Protein AF-A0A377UZ57-F1 (afdb_monomer_lite)

Sequence (131 aa):
MPPDASEALRQTLMQAYGFDKPLPLQFIHWLWRALHGDLGMSVATGRPVIDEVMTAVAYSLRLALLATAIGFVLGSLFGFVAGYFRNSVIDRLASVLSVFGVSVPHYWLGMLLVILCSVKFALLPATGGGR

Structure (mmCIF, N/CA/C/O backbone):
data_AF-A0A377UZ57-F1
#
_entry.id   AF-A0A377UZ57-F1
#
loop_
_atom_site.group_PDB
_atom_site.id
_atom_site.type_symbol
_atom_site.label_atom_id
_atom_site.label_alt_id
_atom_site.label_comp_id
_atom_site.label_asym_id
_atom_site.label_entity_id
_atom_site.label_seq_id
_atom_site.pdbx_PDB_ins_code
_atom_site.Cartn_x
_atom_site.Cartn_y
_atom_site.Cartn_z
_atom_site.occupancy
_atom_site.B_iso_or_equiv
_atom_site.auth_seq_id
_atom_site.auth_comp_id
_atom_site.auth_asym_id
_atom_site.auth_atom_id
_atom_site.pdbx_PDB_model_num
ATOM 1 N N . MET A 1 1 ? -16.309 11.178 18.664 1.00 58.25 1 MET A N 1
ATOM 2 C CA . MET A 1 1 ? -17.399 11.699 19.512 1.00 58.25 1 MET A CA 1
ATOM 3 C C . MET A 1 1 ? -17.569 13.173 19.182 1.00 58.25 1 MET A C 1
ATOM 5 O O . MET A 1 1 ? -16.540 13.840 19.153 1.00 58.25 1 MET A O 1
ATOM 9 N N . PRO A 1 2 ? -18.776 13.667 18.859 1.00 64.94 2 PRO A N 1
ATOM 10 C CA . PRO A 1 2 ? -18.981 15.092 18.607 1.00 64.94 2 PRO A CA 1
ATOM 11 C C . PRO A 1 2 ? -18.528 15.906 19.829 1.00 64.94 2 PRO A C 1
ATOM 13 O O . PRO A 1 2 ? -18.836 15.488 20.949 1.00 64.94 2 PRO A O 1
ATOM 16 N N . PRO A 1 3 ? -17.798 17.019 19.647 1.00 70.00 3 PRO A N 1
ATOM 17 C CA . PRO A 1 3 ? -17.344 17.857 20.760 1.00 70.00 3 PRO A CA 1
ATOM 18 C C . PRO A 1 3 ? -18.511 18.447 21.573 1.00 70.00 3 PRO A C 1
ATOM 20 O O . PRO A 1 3 ? -18.326 18.762 22.744 1.00 70.00 3 PRO A O 1
ATOM 23 N N . ASP A 1 4 ? -19.713 18.485 20.989 1.00 77.38 4 ASP A N 1
ATOM 24 C CA . ASP A 1 4 ? -20.927 19.071 21.574 1.00 77.38 4 ASP A CA 1
ATOM 25 C C . ASP A 1 4 ? -21.856 18.022 22.223 1.00 77.38 4 ASP A C 1
ATOM 27 O O . ASP A 1 4 ? -23.016 18.300 22.532 1.00 77.38 4 ASP A O 1
ATOM 31 N N . ALA A 1 5 ? -21.394 16.776 22.387 1.00 74.19 5 ALA A N 1
ATOM 32 C CA . ALA A 1 5 ? -22.198 15.722 22.999 1.00 74.19 5 ALA A CA 1
ATOM 33 C C . ALA A 1 5 ? -22.480 16.035 24.480 1.00 74.19 5 ALA A C 1
ATOM 35 O O . ALA A 1 5 ? -21.556 16.308 25.246 1.00 74.19 5 ALA A O 1
ATOM 36 N N . SER A 1 6 ? -23.748 15.942 24.898 1.00 83.12 6 SER A N 1
ATOM 37 C CA . SER A 1 6 ? -24.134 16.148 26.298 1.00 83.12 6 SER A CA 1
ATOM 38 C C . SER A 1 6 ? -23.399 15.177 27.231 1.00 83.12 6 SER A C 1
ATOM 40 O O . SER A 1 6 ? -23.137 14.025 26.873 1.00 83.12 6 SER A O 1
ATOM 42 N N . GLU A 1 7 ? -23.074 15.616 28.451 1.00 81.81 7 GLU A N 1
ATOM 43 C CA . GLU A 1 7 ? -22.337 14.776 29.410 1.00 81.81 7 GLU A CA 1
ATOM 44 C C . GLU A 1 7 ? -23.066 13.463 29.727 1.00 81.81 7 GLU A C 1
ATOM 46 O O . GLU A 1 7 ? -22.433 12.415 29.855 1.00 81.81 7 GLU A O 1
ATOM 51 N N . ALA A 1 8 ? -24.401 13.497 29.751 1.00 82.25 8 ALA A N 1
ATOM 52 C CA . ALA A 1 8 ? -25.228 12.305 29.902 1.00 82.25 8 ALA A CA 1
ATOM 53 C C . ALA A 1 8 ? -25.021 11.314 28.742 1.00 82.25 8 ALA A C 1
ATOM 55 O O . ALA A 1 8 ? -24.762 10.135 28.980 1.00 82.25 8 ALA A O 1
ATOM 56 N N . LEU A 1 9 ? -25.037 11.789 27.489 1.00 79.88 9 LEU A N 1
ATOM 57 C CA . LEU A 1 9 ? -24.786 10.947 26.314 1.00 79.88 9 LEU A CA 1
ATOM 58 C C . LEU A 1 9 ? -23.367 10.363 26.335 1.00 79.88 9 LEU A C 1
ATOM 60 O O . LEU A 1 9 ? -23.157 9.215 25.941 1.00 79.88 9 LEU A O 1
ATOM 64 N N . ARG A 1 10 ? -22.391 11.125 26.841 1.00 79.56 10 ARG A N 1
ATOM 65 C CA . ARG A 1 10 ? -21.014 10.654 27.021 1.00 79.56 10 ARG A CA 1
ATOM 66 C C . ARG A 1 10 ? -20.922 9.479 27.971 1.00 79.56 10 ARG A C 1
ATOM 68 O O . ARG A 1 10 ? -20.305 8.476 27.620 1.00 79.56 10 ARG A O 1
ATOM 75 N N . GLN A 1 11 ? -21.543 9.590 29.137 1.00 81.00 11 GLN A N 1
ATOM 76 C CA . GLN A 1 11 ? -21.536 8.526 30.135 1.00 81.00 11 GLN A CA 1
ATOM 77 C C . GLN A 1 11 ? -22.260 7.278 29.623 1.00 81.00 11 GLN A C 1
ATOM 79 O O . GLN A 1 11 ? -21.729 6.176 29.757 1.00 81.00 11 GLN A O 1
ATOM 84 N N . THR A 1 12 ? -23.403 7.444 28.950 1.00 81.69 12 THR A N 1
ATOM 85 C CA . THR A 1 12 ? -24.134 6.325 28.340 1.00 81.69 12 THR A CA 1
ATOM 86 C C . THR A 1 12 ? -23.289 5.595 27.297 1.00 81.69 12 THR A C 1
ATOM 88 O O . THR A 1 12 ? -23.226 4.369 27.318 1.00 81.69 12 THR A O 1
ATOM 91 N N . LEU A 1 13 ? -22.593 6.317 26.411 1.00 78.62 13 LEU A N 1
ATOM 92 C CA . LEU A 1 13 ? -21.730 5.696 25.401 1.00 78.62 13 LEU A CA 1
ATOM 93 C C . LEU A 1 13 ? -20.492 5.045 26.030 1.00 78.62 13 LEU A C 1
ATOM 95 O O . LEU A 1 13 ? -20.124 3.943 25.636 1.00 78.62 13 LEU A O 1
ATOM 99 N N . MET A 1 14 ? -19.867 5.678 27.026 1.00 82.44 14 MET A N 1
ATOM 100 C CA . MET A 1 14 ? -18.721 5.086 27.722 1.00 82.44 14 MET A CA 1
ATOM 101 C C . MET A 1 14 ? -19.084 3.752 28.373 1.00 82.44 14 MET A C 1
ATOM 103 O O . MET A 1 14 ? -18.346 2.787 28.205 1.00 82.44 14 MET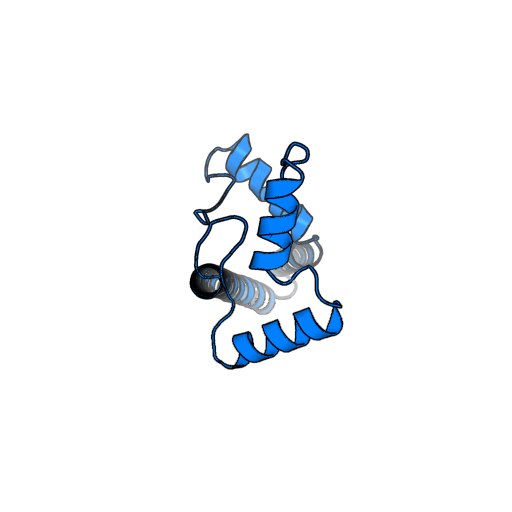 A O 1
ATOM 107 N N . GLN A 1 15 ? -20.236 3.678 29.039 1.00 79.88 15 GLN A N 1
ATOM 108 C CA . GLN A 1 15 ? -20.727 2.433 29.628 1.00 79.88 15 GLN A CA 1
ATOM 109 C C . GLN A 1 15 ? -21.131 1.409 28.559 1.00 79.88 15 GLN A C 1
ATOM 111 O O . GLN A 1 15 ? -20.779 0.237 28.671 1.00 79.88 15 GLN A O 1
ATOM 116 N N . ALA A 1 16 ? -21.815 1.840 27.493 1.00 76.19 16 ALA A N 1
ATOM 117 C CA . ALA A 1 16 ? -22.256 0.955 26.413 1.00 76.19 16 ALA A CA 1
ATOM 118 C C . ALA A 1 16 ? -21.087 0.282 25.673 1.00 76.19 16 ALA A C 1
ATOM 120 O O . ALA A 1 16 ? -21.186 -0.886 25.298 1.00 76.19 16 ALA A O 1
ATOM 121 N N . TYR A 1 17 ? -19.970 0.993 25.491 1.00 79.00 17 TYR A N 1
ATOM 122 C CA . TYR A 1 17 ? -18.766 0.462 24.843 1.00 79.00 17 TYR A CA 1
ATOM 123 C C . TYR A 1 17 ? -17.732 -0.111 25.826 1.00 79.00 17 TYR A C 1
ATOM 125 O O . TYR A 1 17 ? -16.713 -0.651 25.396 1.00 79.00 17 TYR A O 1
ATOM 133 N N . GLY A 1 18 ? -17.978 -0.037 27.139 1.00 81.44 18 GLY A N 1
ATOM 134 C CA . GLY A 1 18 ? -17.041 -0.504 28.165 1.00 81.44 18 GLY A CA 1
ATOM 135 C C . GLY A 1 18 ? -15.774 0.352 28.291 1.00 81.44 18 GLY A C 1
ATOM 136 O O . GLY A 1 18 ? -14.761 -0.123 28.807 1.00 81.44 18 GLY A O 1
ATOM 137 N N . PHE A 1 19 ? -15.815 1.597 27.809 1.00 84.94 19 PHE A N 1
ATOM 138 C CA . PHE A 1 19 ? -14.709 2.559 27.865 1.00 84.94 19 PHE A CA 1
ATOM 139 C C . PHE A 1 19 ? -14.477 3.133 29.270 1.00 84.94 19 PHE A C 1
ATOM 141 O O . PHE A 1 19 ? -13.510 3.858 29.489 1.00 84.94 19 PHE A O 1
ATOM 148 N N . ASP A 1 20 ? -15.344 2.803 30.223 1.00 86.06 20 ASP A N 1
ATOM 149 C CA . ASP A 1 20 ? -15.200 3.063 31.655 1.00 86.06 20 ASP A CA 1
ATOM 150 C C . ASP A 1 20 ? -14.203 2.112 32.349 1.00 86.06 20 ASP A C 1
ATOM 152 O O . ASP A 1 20 ? -13.752 2.387 33.461 1.00 86.06 20 ASP A O 1
ATOM 156 N N . LYS A 1 21 ? -13.824 1.003 31.700 1.00 87.50 21 LYS A N 1
ATOM 157 C CA . LYS A 1 21 ? -12.929 -0.019 32.269 1.00 87.50 21 LYS A CA 1
ATOM 158 C C . LYS A 1 21 ? -11.448 0.294 32.015 1.00 87.50 21 LYS A C 1
ATOM 160 O O . LYS A 1 21 ? -11.120 0.964 31.039 1.00 87.50 21 LYS A O 1
ATOM 165 N N . PRO A 1 22 ? -10.511 -0.247 32.814 1.00 93.12 22 PRO A N 1
ATOM 166 C CA . PRO A 1 22 ? -9.081 -0.199 32.502 1.00 93.12 22 PRO A CA 1
ATOM 167 C C . PRO A 1 22 ? -8.765 -0.733 31.093 1.00 93.12 22 PRO A C 1
ATOM 169 O O . PRO A 1 22 ? -9.272 -1.788 30.705 1.00 93.12 22 PRO A O 1
ATOM 172 N N . LEU A 1 23 ? -7.885 -0.048 30.350 1.00 90.88 23 LEU A N 1
ATOM 173 C CA . LEU A 1 23 ? -7.515 -0.406 28.967 1.00 90.88 23 LEU A CA 1
ATOM 174 C C . LEU A 1 23 ? -7.127 -1.886 28.768 1.00 90.88 23 LEU A C 1
ATOM 176 O O . LEU A 1 23 ? -7.592 -2.477 27.792 1.00 90.88 23 LEU A O 1
ATOM 180 N N . PRO A 1 24 ? -6.351 -2.534 29.666 1.00 93.94 24 PRO A N 1
ATOM 181 C CA . PRO A 1 24 ? -6.023 -3.951 29.501 1.00 93.94 24 PRO A CA 1
ATOM 182 C C . PRO A 1 24 ? -7.262 -4.853 29.485 1.00 93.94 24 PRO A C 1
ATOM 184 O O . PRO A 1 24 ? -7.342 -5.776 28.680 1.00 93.94 24 PRO A O 1
ATOM 187 N N . LEU A 1 25 ? -8.259 -4.561 30.329 1.00 92.44 25 LEU A N 1
ATOM 188 C CA . LEU A 1 25 ? -9.508 -5.323 30.376 1.00 92.44 25 LEU A CA 1
ATOM 189 C C . LEU A 1 25 ? -10.343 -5.105 29.112 1.00 92.44 25 LEU A C 1
ATOM 191 O O . LEU A 1 25 ? -10.902 -6.066 28.589 1.00 92.44 25 LEU A O 1
ATOM 195 N N . GLN A 1 26 ? -10.386 -3.872 28.591 1.00 91.94 26 GLN A N 1
ATOM 196 C CA . GLN A 1 26 ? -11.055 -3.576 27.319 1.00 91.94 26 GLN A CA 1
ATOM 197 C C . GLN A 1 26 ? -10.452 -4.397 26.175 1.00 91.94 26 GLN A C 1
ATOM 199 O O . GLN A 1 26 ? -11.184 -5.047 25.429 1.00 91.94 26 GLN A O 1
ATOM 204 N N . PHE A 1 27 ? -9.119 -4.419 26.074 1.00 92.19 27 PHE A N 1
ATOM 205 C CA . PHE A 1 27 ? -8.422 -5.162 25.029 1.00 92.19 27 PHE A CA 1
ATOM 206 C C . PHE A 1 27 ? -8.627 -6.673 25.161 1.00 92.19 27 PHE A C 1
ATOM 208 O O . PHE A 1 27 ? -8.939 -7.320 24.168 1.00 92.19 27 PHE A O 1
ATOM 215 N N . ILE A 1 28 ? -8.515 -7.239 26.369 1.00 95.12 28 ILE A N 1
ATOM 216 C CA . ILE A 1 28 ? -8.733 -8.678 26.595 1.00 95.12 28 ILE A CA 1
ATOM 217 C C . ILE A 1 28 ? -10.169 -9.074 26.236 1.00 95.12 28 ILE A C 1
ATOM 219 O O . ILE A 1 28 ? -10.372 -10.080 25.562 1.00 95.12 28 ILE A O 1
ATOM 223 N N . HIS A 1 29 ? -11.166 -8.283 26.641 1.00 91.75 29 HIS A N 1
ATOM 224 C CA . HIS A 1 29 ? -12.565 -8.545 26.296 1.00 91.75 29 HIS A CA 1
ATOM 225 C C . HIS A 1 29 ? -12.807 -8.466 24.788 1.00 91.75 29 HIS A C 1
ATOM 227 O O . HIS A 1 29 ? -13.488 -9.326 24.228 1.00 91.75 29 HIS A O 1
ATOM 233 N N . TRP A 1 30 ? -12.254 -7.446 24.131 1.00 92.38 30 TRP A N 1
ATOM 234 C CA . TRP A 1 30 ? -12.340 -7.308 22.682 1.00 92.38 30 TRP A CA 1
ATOM 235 C C . TRP A 1 30 ? -11.662 -8.482 21.972 1.00 92.38 30 TRP A C 1
ATOM 237 O O . TRP A 1 30 ? -12.269 -9.093 21.100 1.00 92.38 30 TRP A O 1
ATOM 247 N N . LEU A 1 31 ? -10.452 -8.855 22.393 1.00 94.94 31 LEU A N 1
ATOM 248 C CA . LEU A 1 31 ? -9.697 -9.961 21.813 1.00 94.94 31 LEU A CA 1
ATOM 249 C C . LEU A 1 31 ? -10.429 -11.291 21.997 1.00 94.94 31 LEU A C 1
ATOM 251 O O . LEU A 1 31 ? -10.516 -12.074 21.056 1.00 94.94 31 LEU A O 1
ATOM 255 N N . TRP A 1 32 ? -10.997 -11.536 23.180 1.00 95.88 32 TRP A N 1
ATOM 256 C CA . TRP A 1 32 ? -11.805 -12.724 23.435 1.00 95.88 32 TRP A CA 1
ATOM 257 C C . TRP A 1 32 ? -12.980 -12.815 22.459 1.00 95.88 32 TRP A C 1
ATOM 259 O O . TRP A 1 32 ? -13.153 -13.847 21.819 1.00 95.88 32 TRP A O 1
ATOM 269 N N . ARG A 1 33 ? -13.746 -11.733 22.275 1.00 93.88 33 ARG A N 1
ATOM 270 C CA . ARG A 1 33 ? -14.849 -11.684 21.297 1.00 93.88 33 ARG A CA 1
ATOM 271 C C . ARG A 1 33 ? -14.353 -11.880 19.863 1.00 93.88 33 ARG A C 1
ATOM 273 O O . ARG A 1 33 ? -14.914 -12.696 19.135 1.00 93.88 33 ARG A O 1
ATOM 280 N N . ALA A 1 34 ? -13.256 -11.221 19.496 1.00 94.12 34 ALA A N 1
ATOM 281 C CA . ALA A 1 34 ? -12.658 -11.310 18.169 1.00 94.12 34 ALA A CA 1
ATOM 282 C C . ALA A 1 34 ? -12.222 -12.741 17.820 1.00 94.12 34 ALA A C 1
ATOM 284 O O . ALA A 1 34 ? -12.477 -13.207 16.712 1.00 94.12 34 ALA A O 1
ATOM 285 N N . LEU A 1 35 ? -11.633 -13.471 18.774 1.00 95.31 35 LEU A N 1
ATOM 286 C CA . LEU A 1 35 ? -11.261 -14.881 18.601 1.00 95.31 35 LEU A CA 1
ATOM 287 C C . LEU A 1 35 ? -12.475 -15.800 18.384 1.00 95.31 35 LEU A C 1
ATOM 289 O O . LEU A 1 35 ? -12.331 -16.861 17.785 1.00 95.31 35 LEU A O 1
ATOM 293 N N . HIS A 1 36 ? -13.664 -15.383 18.822 1.00 95.44 36 HIS A N 1
ATOM 294 C CA . HIS A 1 36 ? -14.932 -16.077 18.574 1.00 95.44 36 HIS A CA 1
ATOM 295 C C . HIS A 1 36 ? -15.664 -15.551 17.325 1.00 95.44 36 HIS A C 1
ATOM 297 O O . HIS A 1 36 ? -16.813 -15.916 17.086 1.00 95.44 36 HIS A O 1
ATOM 303 N N . GLY A 1 37 ? -15.014 -14.703 16.519 1.00 91.31 37 GLY A N 1
ATOM 304 C CA . GLY A 1 37 ? -15.568 -14.146 15.283 1.00 91.31 37 GLY A CA 1
ATOM 305 C C . GLY A 1 37 ? -16.412 -12.881 15.462 1.00 91.31 37 GLY A C 1
ATOM 306 O O . GLY A 1 37 ? -16.950 -12.370 14.483 1.00 91.31 37 GLY A O 1
ATOM 307 N N . ASP A 1 38 ? -16.514 -12.341 16.678 1.00 93.75 38 ASP A N 1
ATOM 308 C CA . ASP A 1 38 ? -17.240 -11.104 16.962 1.00 93.75 38 ASP A CA 1
ATOM 309 C C . ASP A 1 38 ? -16.269 -9.921 17.083 1.00 93.75 38 ASP A C 1
ATOM 311 O O . ASP A 1 38 ? -15.690 -9.656 18.136 1.00 93.75 38 ASP A O 1
ATOM 315 N N . LEU A 1 39 ? -16.102 -9.189 15.980 1.00 93.56 39 LEU A N 1
ATOM 316 C CA . LEU A 1 39 ? -15.306 -7.956 15.934 1.00 93.56 39 LEU A CA 1
ATOM 317 C C . LEU A 1 39 ? -16.072 -6.723 16.446 1.00 93.56 39 LEU A C 1
ATOM 319 O O . LEU A 1 39 ? -15.507 -5.628 16.510 1.00 93.56 39 LEU A O 1
ATOM 323 N N . GLY A 1 40 ? -17.341 -6.887 16.821 1.00 91.38 40 GLY A N 1
ATOM 324 C CA . GLY A 1 40 ? -18.225 -5.812 17.240 1.00 91.38 40 GLY A CA 1
ATOM 325 C C . GLY A 1 40 ? -18.793 -4.987 16.083 1.00 91.38 40 GLY A C 1
ATOM 326 O O . GLY A 1 40 ? -18.791 -5.385 14.916 1.00 91.38 40 GLY A O 1
ATOM 327 N N . MET A 1 41 ? -19.306 -3.811 16.444 1.00 91.00 41 MET A N 1
ATOM 328 C CA . MET A 1 41 ? -19.963 -2.870 15.540 1.00 91.00 41 MET A CA 1
ATOM 329 C C . MET A 1 41 ? -19.078 -1.644 15.322 1.00 91.00 41 MET A C 1
ATOM 331 O O . MET A 1 41 ? -18.498 -1.108 16.269 1.00 91.00 41 MET A O 1
ATOM 335 N N . SER A 1 42 ? -18.997 -1.179 14.081 1.00 89.12 42 SER A N 1
ATOM 336 C CA . SER A 1 42 ? -18.294 0.044 13.718 1.00 89.12 42 SER A CA 1
ATOM 337 C C . SER A 1 42 ? -19.004 1.254 14.318 1.00 89.12 42 SER A C 1
ATOM 339 O O . SER A 1 42 ? -20.192 1.480 14.090 1.00 89.12 42 SER A O 1
ATOM 341 N N . VAL A 1 43 ? -18.259 2.069 15.064 1.00 84.81 43 VAL A N 1
ATOM 342 C CA . VAL A 1 43 ? -18.773 3.308 15.671 1.00 84.81 43 VAL A CA 1
ATOM 343 C C . VAL A 1 43 ? -19.071 4.371 14.604 1.00 84.81 43 VAL A C 1
ATOM 345 O O . VAL A 1 43 ? -19.877 5.268 14.836 1.00 84.81 43 VAL A O 1
ATOM 348 N N . ALA A 1 44 ? -18.433 4.279 13.433 1.00 84.81 44 ALA A N 1
ATOM 349 C CA . ALA A 1 44 ? -18.597 5.242 12.348 1.00 84.81 44 ALA A CA 1
ATOM 350 C C . ALA A 1 44 ? -19.828 4.952 11.478 1.00 84.81 44 ALA A C 1
ATOM 352 O O . ALA A 1 44 ? -20.527 5.877 11.072 1.00 84.81 44 ALA A O 1
ATOM 353 N N . THR A 1 45 ? -20.093 3.678 11.187 1.00 87.06 45 THR A N 1
ATOM 354 C CA . THR A 1 45 ? -21.109 3.264 10.204 1.00 87.06 45 THR A CA 1
ATOM 355 C C . THR A 1 45 ? -22.292 2.522 10.828 1.00 87.06 45 THR A C 1
ATOM 357 O O . THR A 1 45 ? -23.317 2.350 10.167 1.00 87.06 45 THR A O 1
ATOM 360 N N . GLY A 1 46 ? -22.158 2.043 12.069 1.00 88.69 46 GLY A N 1
ATOM 361 C CA . GLY A 1 46 ? -23.154 1.207 12.737 1.00 88.69 46 GLY A CA 1
ATOM 362 C C . GLY A 1 46 ? -23.295 -0.198 12.146 1.00 88.69 46 GLY A C 1
ATOM 363 O O . GLY A 1 46 ? -24.324 -0.833 12.367 1.00 88.69 46 GLY A O 1
ATOM 364 N N . ARG A 1 47 ? -22.313 -0.689 11.378 1.00 90.31 47 ARG A N 1
ATOM 365 C CA . ARG A 1 47 ? -22.328 -2.027 10.754 1.00 90.31 47 ARG A CA 1
ATOM 366 C C . ARG A 1 47 ? -21.399 -3.009 11.471 1.00 90.31 47 ARG A C 1
ATOM 368 O O . ARG A 1 47 ? -20.469 -2.558 12.142 1.00 90.31 47 ARG A O 1
ATOM 375 N N . PRO A 1 48 ? -21.607 -4.332 11.332 1.00 94.50 48 PRO A N 1
ATOM 376 C CA . PRO A 1 48 ? -20.646 -5.316 11.816 1.00 94.50 48 PRO A CA 1
ATOM 377 C C . PRO A 1 48 ? -19.267 -5.068 11.199 1.00 94.50 48 PRO A C 1
ATOM 379 O O . PRO A 1 48 ? -19.132 -4.964 9.980 1.00 94.50 48 PRO A O 1
ATOM 382 N N . VAL A 1 49 ? -18.231 -4.991 12.036 1.00 94.94 49 VAL A N 1
ATOM 383 C CA . VAL A 1 49 ? -16.854 -4.723 11.577 1.00 94.94 49 VAL A CA 1
ATOM 384 C C . VAL A 1 49 ? -16.376 -5.816 10.618 1.00 94.94 49 VAL A C 1
ATOM 386 O O . VAL A 1 49 ? -15.654 -5.533 9.665 1.00 94.94 49 VAL A O 1
ATOM 389 N N . ILE A 1 50 ? -16.812 -7.060 10.830 1.00 94.31 50 ILE A N 1
ATOM 390 C CA . ILE A 1 50 ? -16.449 -8.188 9.969 1.00 94.31 50 ILE A CA 1
ATOM 391 C C . ILE A 1 50 ? -16.888 -7.979 8.514 1.00 94.31 50 ILE A C 1
ATOM 393 O O . ILE A 1 50 ? -16.109 -8.260 7.606 1.00 94.31 50 ILE A O 1
ATOM 397 N N . ASP A 1 51 ? -18.070 -7.412 8.274 1.00 93.56 51 ASP A N 1
ATOM 398 C CA . ASP A 1 51 ? -18.581 -7.190 6.919 1.00 93.56 51 ASP A CA 1
ATOM 399 C C . ASP A 1 51 ? -17.761 -6.125 6.181 1.00 93.56 51 ASP A C 1
ATOM 401 O O . ASP A 1 51 ? -17.456 -6.264 4.991 1.00 93.56 51 ASP A O 1
ATOM 405 N N . GLU A 1 52 ? -17.353 -5.072 6.892 1.00 92.56 52 GLU A N 1
ATOM 406 C CA . GLU A 1 52 ? -16.485 -4.022 6.352 1.00 92.56 52 GLU A CA 1
ATOM 407 C C . GLU A 1 52 ? -15.093 -4.555 6.031 1.00 92.56 52 GLU A C 1
ATOM 409 O O . GLU A 1 52 ? -14.584 -4.329 4.930 1.00 92.56 52 GLU A O 1
ATOM 414 N N . VAL A 1 53 ? -14.502 -5.317 6.955 1.00 93.56 53 VAL A N 1
ATOM 415 C CA . VAL A 1 53 ? -13.190 -5.941 6.764 1.00 93.56 53 VAL A CA 1
ATOM 416 C C . VAL A 1 53 ? -13.226 -6.893 5.574 1.00 93.56 53 VAL A C 1
ATOM 418 O O . VAL A 1 53 ? -12.376 -6.790 4.693 1.00 93.56 53 VAL A O 1
ATOM 421 N N . MET A 1 54 ? -14.223 -7.773 5.485 1.00 94.69 54 MET A N 1
ATOM 422 C CA . MET A 1 54 ? -14.340 -8.721 4.373 1.00 94.69 54 MET A CA 1
ATOM 423 C C . MET A 1 54 ? -14.541 -8.014 3.031 1.00 94.69 54 MET A C 1
ATOM 425 O O . MET A 1 54 ? -13.945 -8.407 2.025 1.00 94.69 54 MET A O 1
ATOM 429 N N . THR A 1 55 ? -15.317 -6.931 3.014 1.00 92.75 55 THR A N 1
ATOM 430 C CA . THR A 1 55 ? -15.491 -6.092 1.823 1.00 92.75 55 THR A CA 1
ATOM 431 C C . THR A 1 55 ? -14.167 -5.446 1.403 1.00 92.75 55 THR A C 1
ATOM 433 O O . THR A 1 55 ? -13.777 -5.531 0.235 1.00 92.75 55 THR A O 1
ATOM 436 N N . ALA A 1 56 ? -13.433 -4.849 2.343 1.00 92.19 56 ALA A N 1
ATOM 437 C CA . ALA A 1 56 ? -12.137 -4.223 2.084 1.00 92.19 56 ALA A CA 1
ATOM 438 C C . ALA A 1 56 ? -11.077 -5.238 1.625 1.00 92.19 56 ALA A C 1
ATOM 440 O O . ALA A 1 56 ? -10.315 -4.962 0.693 1.00 92.19 56 ALA A O 1
ATOM 441 N N . VAL A 1 57 ? -11.058 -6.434 2.220 1.00 95.56 57 VAL A N 1
ATOM 442 C CA . VAL A 1 57 ? -10.194 -7.550 1.808 1.00 95.56 57 VAL A CA 1
ATOM 443 C C . VAL A 1 57 ? -10.510 -7.966 0.375 1.00 95.56 57 VAL A C 1
ATOM 445 O O . VAL A 1 57 ? -9.592 -8.089 -0.433 1.00 95.56 57 VAL A O 1
ATOM 448 N N . ALA A 1 58 ? -11.787 -8.114 0.013 1.00 95.44 58 ALA A N 1
ATOM 449 C CA . ALA A 1 58 ? -12.181 -8.468 -1.350 1.00 95.44 58 ALA A CA 1
ATOM 450 C C . ALA A 1 58 ? -11.724 -7.419 -2.378 1.00 95.44 58 ALA A C 1
ATOM 452 O O . ALA A 1 58 ? -11.207 -7.781 -3.438 1.00 95.44 58 ALA A O 1
ATOM 453 N N . TYR A 1 59 ? -11.861 -6.125 -2.072 1.00 93.56 59 TYR A N 1
ATOM 454 C CA . TYR A 1 59 ? -11.331 -5.062 -2.931 1.00 93.56 59 TYR A CA 1
ATOM 455 C C . TYR A 1 59 ? -9.805 -5.103 -3.027 1.00 93.56 59 TYR A C 1
ATOM 457 O O . TYR A 1 59 ? -9.266 -5.040 -4.131 1.00 93.56 59 TYR A O 1
ATOM 465 N N . SER A 1 60 ? -9.114 -5.271 -1.900 1.00 94.69 60 SER A N 1
ATOM 466 C CA . SER A 1 60 ? -7.650 -5.349 -1.851 1.00 94.69 60 SER A CA 1
ATOM 467 C C . SER A 1 60 ? -7.122 -6.528 -2.666 1.00 94.69 60 SER A C 1
ATOM 469 O O . SER A 1 60 ? -6.183 -6.365 -3.438 1.00 94.69 60 SER A O 1
ATOM 471 N N . LEU A 1 61 ? -7.767 -7.694 -2.572 1.00 97.19 61 LEU A N 1
ATOM 472 C CA . LEU A 1 61 ? -7.423 -8.878 -3.360 1.00 97.19 61 LEU A CA 1
ATOM 473 C C . LEU A 1 61 ? -7.634 -8.653 -4.856 1.00 97.19 61 LEU A C 1
ATOM 475 O O . LEU A 1 61 ? -6.763 -8.998 -5.648 1.00 97.19 61 LEU A O 1
AT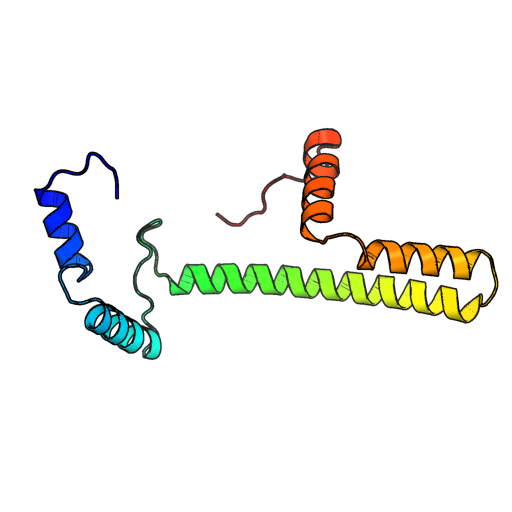OM 479 N N . ARG A 1 62 ? -8.756 -8.047 -5.261 1.00 95.44 62 ARG A N 1
ATOM 480 C CA . ARG A 1 62 ? -9.001 -7.714 -6.675 1.00 95.44 62 ARG A CA 1
ATOM 481 C C . ARG A 1 62 ? -7.926 -6.776 -7.219 1.00 95.44 62 ARG A C 1
ATOM 483 O O . ARG A 1 62 ? -7.407 -7.020 -8.305 1.00 95.44 62 ARG A O 1
ATOM 490 N N . LEU A 1 63 ? -7.575 -5.736 -6.460 1.00 93.81 63 LEU A N 1
ATOM 491 C CA . LEU A 1 63 ? -6.525 -4.791 -6.838 1.00 93.81 63 LEU A CA 1
ATOM 492 C 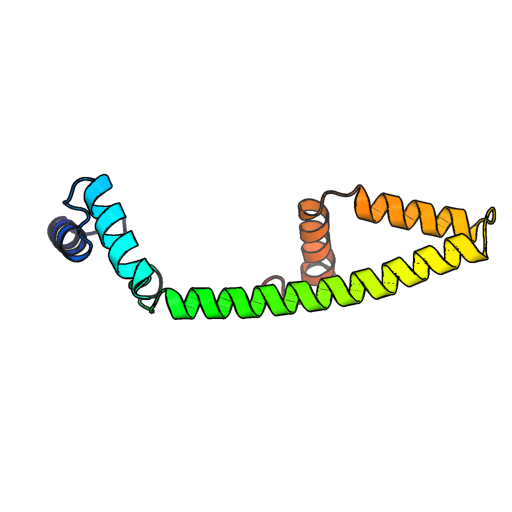C . LEU A 1 63 ? -5.156 -5.469 -6.913 1.00 93.81 63 LEU A C 1
ATOM 494 O O . LEU A 1 63 ? -4.452 -5.286 -7.902 1.00 93.81 63 LEU A O 1
ATOM 498 N N . ALA A 1 64 ? -4.804 -6.282 -5.916 1.00 96.44 64 ALA A N 1
ATOM 499 C CA . ALA A 1 64 ? -3.545 -7.016 -5.887 1.00 96.44 64 ALA A CA 1
ATOM 500 C C . ALA A 1 64 ? -3.428 -7.966 -7.084 1.00 96.44 64 ALA A C 1
ATOM 502 O O . ALA A 1 64 ? -2.442 -7.908 -7.806 1.00 96.44 64 ALA A O 1
ATOM 503 N N . LEU A 1 65 ? -4.456 -8.776 -7.357 1.00 98.06 65 LEU A N 1
ATOM 504 C CA . LEU A 1 65 ? -4.454 -9.717 -8.479 1.00 98.06 65 LEU A CA 1
ATOM 505 C C . LEU A 1 65 ? -4.313 -9.009 -9.830 1.00 98.06 65 LEU A C 1
ATOM 507 O O . LEU A 1 65 ? -3.508 -9.435 -10.656 1.00 98.06 65 LEU A O 1
ATOM 511 N N . LEU A 1 66 ? -5.051 -7.918 -10.051 1.00 96.56 66 LEU A N 1
ATOM 512 C CA . LEU A 1 66 ? -4.943 -7.136 -11.285 1.00 96.56 66 LEU A CA 1
ATOM 513 C C . LEU A 1 66 ? -3.565 -6.481 -11.425 1.00 96.56 66 LEU A C 1
ATOM 515 O O . LEU A 1 66 ? -2.950 -6.579 -12.486 1.00 96.56 66 LEU A O 1
ATOM 519 N N . ALA A 1 67 ? -3.057 -5.855 -10.363 1.00 94.75 67 ALA A N 1
ATOM 520 C CA . ALA A 1 67 ? -1.740 -5.226 -10.367 1.00 94.75 67 ALA A CA 1
ATOM 521 C C . ALA A 1 67 ? -0.625 -6.252 -10.612 1.00 94.75 67 ALA A C 1
ATOM 523 O O . ALA A 1 67 ? 0.258 -6.013 -11.434 1.00 94.75 67 ALA A O 1
ATOM 524 N N . THR A 1 68 ? -0.692 -7.417 -9.961 1.00 97.31 68 THR A N 1
ATOM 525 C CA . THR A 1 68 ? 0.251 -8.520 -10.169 1.00 97.31 68 THR A CA 1
ATOM 526 C C . THR A 1 68 ? 0.172 -9.056 -11.590 1.00 97.31 68 THR A C 1
ATOM 528 O O . THR A 1 68 ? 1.215 -9.240 -12.206 1.00 97.31 68 THR A O 1
ATOM 531 N N . ALA A 1 69 ? -1.023 -9.270 -12.143 1.00 98.25 69 ALA A N 1
ATOM 532 C CA . ALA A 1 69 ? -1.176 -9.752 -13.514 1.00 98.25 69 ALA A CA 1
ATOM 533 C C . ALA A 1 69 ? -0.577 -8.767 -14.530 1.00 98.25 69 ALA A C 1
ATOM 535 O O . ALA A 1 69 ? 0.219 -9.164 -15.381 1.00 98.25 69 ALA A O 1
ATOM 536 N N . ILE A 1 70 ? -0.896 -7.475 -14.407 1.00 96.19 70 ILE A N 1
ATOM 537 C CA . ILE A 1 70 ? -0.350 -6.423 -15.275 1.00 96.19 70 ILE A CA 1
ATOM 538 C C . ILE A 1 70 ? 1.173 -6.343 -15.124 1.00 96.19 70 ILE A C 1
ATOM 540 O O . ILE A 1 70 ? 1.892 -6.360 -16.122 1.00 96.19 70 ILE A O 1
ATOM 544 N N . GLY A 1 71 ? 1.673 -6.297 -13.887 1.00 94.31 71 GLY A N 1
ATOM 545 C CA . GLY A 1 71 ? 3.104 -6.222 -13.600 1.00 94.31 71 GLY A CA 1
ATOM 546 C C . GLY A 1 71 ? 3.872 -7.440 -14.110 1.00 94.31 71 GLY A C 1
ATOM 547 O O . GLY A 1 71 ? 4.941 -7.286 -14.692 1.00 94.31 71 GLY A O 1
ATOM 548 N N . PHE A 1 72 ? 3.309 -8.639 -13.964 1.00 96.56 72 PHE A N 1
ATOM 549 C CA . PHE A 1 72 ? 3.896 -9.876 -14.473 1.00 96.56 72 PHE A CA 1
ATOM 550 C C . PHE A 1 72 ? 3.985 -9.872 -15.999 1.00 96.56 72 PHE A C 1
ATOM 552 O O . PHE A 1 72 ? 5.045 -10.174 -16.544 1.00 96.56 72 PHE A O 1
ATOM 559 N N . VAL A 1 73 ? 2.905 -9.499 -16.693 1.00 96.94 73 VAL A N 1
ATOM 560 C CA . VAL A 1 73 ? 2.867 -9.447 -18.162 1.00 96.94 73 VAL A CA 1
ATOM 561 C C . VAL A 1 73 ? 3.842 -8.398 -18.697 1.00 96.94 73 VAL A C 1
ATOM 563 O O . VAL A 1 73 ? 4.682 -8.720 -19.536 1.00 96.94 73 VAL A O 1
ATOM 566 N N . LEU A 1 74 ? 3.775 -7.161 -18.197 1.00 93.88 74 LEU A N 1
ATOM 567 C CA . LEU A 1 74 ? 4.639 -6.072 -18.662 1.00 93.88 74 LEU A CA 1
ATOM 568 C C . LEU A 1 74 ? 6.105 -6.299 -18.283 1.00 93.88 74 LEU A C 1
ATOM 570 O O . LEU A 1 74 ? 6.989 -6.108 -19.115 1.00 93.88 74 LEU A O 1
ATOM 574 N N . GLY A 1 75 ? 6.365 -6.749 -17.055 1.00 93.19 75 GLY A N 1
ATOM 575 C CA . GLY A 1 75 ? 7.712 -7.050 -16.576 1.00 93.19 75 GLY A CA 1
ATOM 576 C C . GLY A 1 75 ? 8.358 -8.186 -17.366 1.00 93.19 75 GLY A C 1
ATOM 577 O O . GLY A 1 75 ? 9.505 -8.064 -17.791 1.00 93.19 75 GLY A O 1
ATOM 578 N N . SER A 1 76 ? 7.604 -9.255 -17.640 1.00 95.19 76 SER A N 1
ATOM 579 C CA . SER A 1 76 ? 8.083 -10.376 -18.458 1.00 95.19 76 SER A CA 1
ATOM 580 C C . SER A 1 76 ? 8.334 -9.953 -19.905 1.00 95.19 76 SER A C 1
ATOM 582 O O . SER A 1 76 ? 9.344 -10.345 -20.483 1.00 95.19 76 SER A O 1
ATOM 584 N N . LEU A 1 77 ? 7.467 -9.112 -20.484 1.00 93.06 77 LEU A N 1
ATOM 585 C CA . LEU A 1 77 ? 7.647 -8.578 -21.836 1.00 93.06 77 LEU A CA 1
ATOM 586 C C . LEU A 1 77 ? 8.908 -7.711 -21.937 1.00 93.06 77 LEU A C 1
ATOM 588 O O . LEU A 1 77 ? 9.733 -7.936 -22.820 1.00 93.06 77 LEU A O 1
ATOM 592 N N . PHE A 1 78 ? 9.086 -6.743 -21.035 1.00 90.81 78 PHE A N 1
ATOM 593 C CA . PHE A 1 78 ? 10.266 -5.875 -21.044 1.00 90.81 78 PHE A CA 1
ATOM 594 C C . PHE A 1 78 ? 11.551 -6.644 -20.737 1.00 90.81 78 PHE A C 1
ATOM 596 O O . PHE A 1 78 ? 12.559 -6.410 -21.402 1.00 90.81 78 PHE A O 1
ATOM 603 N N . GLY A 1 79 ? 11.507 -7.611 -19.816 1.00 91.62 79 GLY A N 1
ATOM 604 C CA . GLY A 1 79 ? 12.634 -8.502 -19.542 1.00 91.62 79 GLY A CA 1
ATOM 605 C C . GLY A 1 79 ? 13.013 -9.359 -20.752 1.00 91.62 79 GLY A C 1
ATOM 606 O O . GLY A 1 79 ? 14.189 -9.446 -21.103 1.00 91.62 79 GLY A O 1
ATOM 607 N N . PHE A 1 80 ? 12.023 -9.935 -21.441 1.00 94.19 80 PHE A N 1
ATOM 608 C CA . PHE A 1 80 ? 12.242 -10.700 -22.669 1.00 94.19 80 PHE A CA 1
ATOM 609 C C . PHE A 1 80 ? 12.840 -9.834 -23.783 1.00 94.19 80 PHE A C 1
ATOM 611 O O . PHE A 1 80 ? 13.838 -10.220 -24.387 1.00 94.19 80 PHE A O 1
ATOM 618 N N . VAL A 1 81 ? 12.272 -8.650 -24.034 1.00 92.25 81 VAL A N 1
ATOM 619 C CA . VAL A 1 81 ? 12.749 -7.719 -25.069 1.00 92.25 81 VAL A CA 1
ATOM 620 C C . VAL A 1 81 ? 14.182 -7.263 -24.787 1.00 92.25 81 VAL A C 1
ATOM 622 O O . VAL A 1 81 ? 15.014 -7.295 -25.693 1.00 92.25 81 VAL A O 1
ATOM 625 N N . ALA A 1 82 ? 14.496 -6.890 -23.543 1.00 91.88 82 ALA A N 1
ATOM 626 C CA . ALA A 1 82 ? 15.850 -6.497 -23.156 1.00 91.88 82 ALA A CA 1
ATOM 627 C C . ALA A 1 82 ? 16.854 -7.649 -23.334 1.00 91.88 82 ALA A C 1
ATOM 629 O O . ALA A 1 82 ? 17.938 -7.454 -23.884 1.00 91.88 82 ALA A O 1
ATOM 630 N N . GLY A 1 83 ? 16.468 -8.869 -22.945 1.00 91.88 83 GLY A N 1
ATOM 631 C CA . GLY A 1 83 ? 17.301 -10.062 -23.099 1.00 91.88 83 GLY A CA 1
ATOM 632 C C . GLY A 1 83 ? 17.526 -10.474 -24.557 1.00 91.88 83 GLY A C 1
ATOM 633 O O . GLY A 1 83 ? 18.648 -10.816 -24.927 1.00 91.88 83 GLY A O 1
ATOM 634 N N . TYR A 1 84 ? 16.486 -10.422 -25.393 1.00 96.12 84 TYR A N 1
ATOM 635 C CA . TYR A 1 84 ? 16.564 -10.806 -26.806 1.00 96.12 84 TYR A CA 1
ATOM 636 C C . TYR A 1 84 ? 17.374 -9.798 -27.634 1.00 96.12 84 TYR A C 1
ATOM 638 O O . TYR A 1 84 ? 18.216 -10.191 -28.438 1.00 96.12 84 TYR A O 1
ATOM 646 N N . PHE A 1 85 ? 17.177 -8.494 -27.409 1.00 93.88 85 PHE A N 1
ATOM 647 C CA . PHE A 1 85 ? 17.885 -7.418 -28.114 1.00 93.88 85 PHE A CA 1
ATOM 648 C C . PHE A 1 85 ? 19.093 -6.883 -27.332 1.00 93.88 85 PHE A C 1
ATOM 650 O O . PHE A 1 85 ? 19.380 -5.683 -27.360 1.00 93.88 85 PHE A O 1
ATOM 657 N N . ARG A 1 86 ? 19.806 -7.757 -26.621 1.00 91.12 86 ARG A N 1
ATOM 658 C CA . ARG A 1 86 ? 20.911 -7.385 -25.730 1.00 91.12 86 ARG A CA 1
ATOM 659 C C . ARG A 1 86 ? 21.952 -6.483 -26.406 1.00 91.12 86 ARG A C 1
ATOM 661 O O . ARG A 1 86 ? 22.332 -6.711 -27.553 1.00 91.12 86 ARG A O 1
ATOM 668 N N . ASN A 1 87 ? 22.456 -5.489 -25.669 1.00 91.00 87 ASN A N 1
ATOM 669 C CA . ASN A 1 87 ? 23.417 -4.466 -26.116 1.00 91.00 87 ASN A CA 1
ATOM 670 C C . ASN A 1 87 ? 22.895 -3.501 -27.196 1.00 91.00 87 ASN A C 1
ATOM 672 O O . ASN A 1 87 ? 23.662 -2.678 -27.702 1.00 91.00 87 ASN A O 1
ATOM 676 N N . SER A 1 88 ? 21.608 -3.554 -27.538 1.00 94.69 88 SER A N 1
ATOM 677 C CA . SER A 1 88 ? 20.987 -2.593 -28.449 1.00 94.69 88 SER A CA 1
ATOM 678 C C . SER A 1 88 ? 20.438 -1.366 -27.711 1.00 94.69 88 SER A C 1
ATOM 680 O O . SER A 1 88 ? 20.365 -1.308 -26.482 1.00 94.69 88 SER A O 1
ATOM 682 N N . VAL A 1 89 ? 19.991 -0.370 -28.479 1.00 93.94 89 VAL A N 1
ATOM 683 C CA . VAL A 1 89 ? 19.249 0.781 -27.940 1.00 93.94 89 VAL A CA 1
ATOM 684 C C . VAL A 1 89 ? 17.929 0.341 -27.291 1.00 93.94 89 VAL A C 1
ATOM 686 O O . VAL A 1 89 ? 17.521 0.930 -26.294 1.00 93.94 89 VAL A O 1
ATOM 689 N N . ILE A 1 90 ? 17.291 -0.714 -27.808 1.00 92.62 90 ILE A N 1
ATOM 690 C CA . ILE A 1 90 ? 16.018 -1.238 -27.290 1.00 92.62 90 ILE A CA 1
ATOM 691 C C . ILE A 1 90 ? 16.210 -1.803 -25.877 1.00 92.62 90 ILE A C 1
ATOM 693 O O . ILE A 1 90 ? 15.429 -1.489 -24.983 1.00 92.62 90 ILE A O 1
ATOM 697 N N . ASP A 1 91 ? 17.286 -2.562 -25.663 1.00 91.88 91 ASP A N 1
ATOM 698 C CA . ASP A 1 91 ? 17.679 -3.077 -24.345 1.00 91.88 91 ASP A CA 1
ATOM 699 C C . ASP A 1 91 ? 17.917 -1.935 -23.345 1.00 91.88 91 ASP A C 1
ATOM 701 O O . ASP A 1 91 ? 17.325 -1.904 -22.263 1.00 91.88 91 ASP A O 1
ATOM 705 N N . ARG A 1 92 ? 18.686 -0.913 -23.743 1.00 92.56 92 ARG A N 1
ATOM 706 C CA . ARG A 1 92 ? 18.936 0.257 -22.886 1.00 92.56 92 ARG A CA 1
ATOM 707 C C . ARG A 1 92 ? 17.649 0.994 -22.513 1.00 92.56 92 ARG A C 1
ATOM 709 O O . ARG A 1 92 ? 17.487 1.353 -21.350 1.00 92.56 92 ARG A O 1
ATOM 716 N N . LEU A 1 93 ? 16.735 1.210 -23.462 1.00 93.94 93 LEU A N 1
ATOM 717 C CA . LEU A 1 93 ? 15.456 1.877 -23.195 1.00 93.94 93 LEU A CA 1
ATOM 718 C C . LEU A 1 93 ? 14.560 1.051 -22.263 1.00 93.94 93 LEU A C 1
ATOM 720 O O . LEU A 1 93 ? 14.024 1.600 -21.299 1.00 93.94 93 LEU A O 1
ATOM 724 N N . ALA A 1 94 ? 14.435 -0.257 -22.504 1.00 91.12 94 ALA A N 1
ATOM 725 C CA . ALA A 1 94 ? 13.666 -1.161 -21.647 1.00 91.12 94 ALA A CA 1
ATOM 726 C C . ALA A 1 94 ? 14.233 -1.208 -20.216 1.00 91.12 94 ALA A C 1
ATOM 728 O O . ALA A 1 94 ? 13.481 -1.153 -19.238 1.00 91.12 94 ALA A O 1
ATOM 729 N N . SER A 1 95 ? 15.561 -1.228 -20.090 1.00 90.12 95 SER A N 1
ATOM 730 C CA . SER A 1 95 ? 16.264 -1.190 -18.807 1.00 90.12 95 SER A CA 1
ATOM 731 C C . SER A 1 95 ? 16.044 0.132 -18.065 1.00 90.12 95 SER A C 1
ATOM 733 O O . SER A 1 95 ? 15.697 0.118 -16.886 1.00 90.12 95 SER A O 1
ATOM 735 N N . VAL A 1 96 ? 16.169 1.279 -18.744 1.00 92.00 96 VAL A N 1
ATOM 736 C CA . VAL A 1 96 ? 15.918 2.604 -18.142 1.00 92.00 96 VAL A CA 1
ATOM 737 C C . VAL A 1 96 ? 14.476 2.723 -17.656 1.00 92.00 96 VAL A C 1
ATOM 739 O O . VAL A 1 96 ? 14.251 3.171 -16.533 1.00 92.00 96 VAL A O 1
ATOM 742 N N . LEU A 1 97 ? 13.502 2.291 -18.461 1.00 90.25 97 LEU A N 1
ATOM 743 C CA . LEU A 1 97 ? 12.092 2.327 -18.074 1.00 90.25 97 LEU A CA 1
ATOM 744 C C . LEU A 1 97 ? 11.820 1.442 -16.849 1.00 90.25 97 LEU A C 1
ATOM 746 O O . LEU A 1 97 ? 11.105 1.857 -15.937 1.00 90.25 97 LEU A O 1
ATOM 750 N N . SER A 1 98 ? 12.435 0.258 -16.799 1.00 88.44 98 SER A N 1
ATOM 751 C CA . SER A 1 98 ? 12.325 -0.661 -15.660 1.00 88.44 98 SER A CA 1
ATOM 752 C C . SER A 1 98 ? 12.916 -0.054 -14.384 1.00 88.44 98 SER A C 1
ATOM 754 O O . SER A 1 98 ? 12.270 -0.061 -13.338 1.00 88.44 98 SER A O 1
ATOM 756 N N . VAL A 1 99 ? 14.112 0.541 -14.471 1.00 89.88 99 VAL A N 1
ATOM 757 C CA . VAL A 1 99 ? 14.762 1.218 -13.336 1.00 89.88 99 VAL A CA 1
ATOM 758 C C . VAL A 1 99 ? 13.935 2.407 -12.864 1.00 89.88 99 VAL A C 1
ATOM 760 O O . VAL A 1 99 ? 13.743 2.567 -11.660 1.00 89.88 99 VAL A O 1
ATOM 763 N N . PHE A 1 100 ? 13.412 3.219 -13.784 1.00 90.38 100 PHE A N 1
ATOM 764 C CA . PHE A 1 100 ? 12.551 4.346 -13.439 1.00 90.38 100 PHE A CA 1
ATOM 765 C C . PHE A 1 100 ? 11.305 3.876 -12.683 1.00 90.38 100 PHE A C 1
ATOM 767 O O . PHE A 1 100 ? 11.014 4.394 -11.608 1.00 90.38 100 PHE A O 1
ATOM 774 N N . GLY A 1 101 ? 10.619 2.846 -13.187 1.00 86.31 101 GLY A N 1
ATOM 775 C CA . GLY A 1 101 ? 9.428 2.290 -12.542 1.00 86.31 101 GLY A CA 1
ATOM 776 C C . GLY A 1 101 ? 9.670 1.807 -11.108 1.00 86.31 101 GLY A C 1
ATOM 777 O O . GLY A 1 101 ? 8.814 2.010 -10.253 1.00 86.31 101 GLY A O 1
ATOM 778 N N . VAL A 1 102 ? 10.839 1.222 -10.826 1.00 87.44 102 VAL A N 1
ATOM 779 C CA . VAL A 1 102 ? 11.200 0.726 -9.482 1.00 87.44 102 VAL A CA 1
ATOM 780 C C . VAL A 1 102 ? 11.739 1.835 -8.569 1.00 87.44 102 VAL A C 1
ATOM 782 O O . VAL A 1 102 ? 11.590 1.762 -7.353 1.00 87.44 102 VAL A O 1
ATOM 785 N N . SER A 1 103 ? 12.369 2.867 -9.135 1.00 91.69 103 SER A N 1
ATOM 786 C CA . SER A 1 103 ? 13.034 3.926 -8.358 1.00 91.69 103 SER A CA 1
ATOM 787 C C . SER A 1 103 ? 12.082 5.024 -7.890 1.00 91.69 103 SER A C 1
ATOM 789 O O . SER A 1 103 ? 12.385 5.747 -6.941 1.00 91.69 103 SER A O 1
ATOM 791 N N . VAL A 1 104 ? 10.946 5.193 -8.565 1.00 92.19 104 VAL A N 1
ATOM 792 C CA . VAL A 1 104 ? 9.985 6.239 -8.223 1.00 92.19 104 VAL A CA 1
ATOM 793 C C . VAL A 1 104 ? 9.179 5.836 -6.980 1.00 92.19 104 VAL A C 1
ATOM 795 O O . VAL A 1 104 ? 8.611 4.744 -6.944 1.00 92.19 104 VAL A O 1
ATOM 798 N N . PRO A 1 105 ? 9.036 6.720 -5.973 1.00 93.31 105 PRO A N 1
ATOM 799 C CA . PRO A 1 105 ? 8.199 6.437 -4.816 1.00 93.31 105 PRO A CA 1
ATOM 800 C C . PRO A 1 105 ? 6.746 6.169 -5.223 1.00 93.31 105 PRO A C 1
ATOM 802 O O . PRO A 1 105 ? 6.071 7.034 -5.784 1.00 93.31 105 PRO A O 1
ATOM 805 N N . HIS A 1 106 ? 6.244 4.984 -4.875 1.00 89.56 106 HIS A N 1
ATOM 806 C CA . HIS A 1 106 ? 4.909 4.503 -5.248 1.00 89.56 106 HIS A CA 1
ATOM 807 C C . HIS A 1 106 ? 3.789 5.496 -4.892 1.00 89.56 106 HIS A C 1
ATOM 809 O O . HIS A 1 106 ? 2.893 5.738 -5.696 1.00 89.56 106 HIS A O 1
ATOM 815 N N . TYR A 1 107 ? 3.863 6.114 -3.705 1.00 91.19 107 TYR A N 1
ATOM 816 C CA . TYR A 1 107 ? 2.887 7.111 -3.252 1.00 91.19 107 TYR A CA 1
ATOM 817 C C . TYR A 1 107 ? 2.879 8.365 -4.137 1.00 91.19 107 TYR A C 1
ATOM 819 O O . TYR A 1 107 ? 1.819 8.827 -4.554 1.00 91.19 107 TYR A O 1
ATOM 827 N N . TRP A 1 108 ? 4.065 8.893 -4.458 1.00 94.56 108 TRP A N 1
ATOM 828 C CA . TRP A 1 108 ? 4.197 10.070 -5.317 1.00 94.56 108 TRP A CA 1
ATOM 829 C C . TRP A 1 108 ? 3.669 9.785 -6.725 1.00 94.56 108 TRP A C 1
ATOM 831 O O . TRP A 1 108 ? 2.902 10.583 -7.265 1.00 94.56 108 TRP A O 1
ATOM 841 N N . LEU A 1 109 ? 4.012 8.622 -7.290 1.00 91.75 109 LEU A N 1
ATOM 842 C CA . LEU A 1 109 ? 3.526 8.216 -8.607 1.00 91.75 109 LEU A CA 1
ATOM 843 C C . LEU A 1 109 ? 2.006 8.053 -8.611 1.00 91.75 109 LEU A C 1
ATOM 845 O O . LEU A 1 109 ? 1.345 8.556 -9.514 1.00 91.75 109 LEU A O 1
ATOM 849 N N . GLY A 1 110 ? 1.445 7.405 -7.587 1.00 91.38 110 GLY A N 1
ATOM 850 C CA . GLY A 1 110 ? -0.001 7.260 -7.429 1.00 91.38 110 GLY A CA 1
ATOM 851 C C . GLY A 1 110 ? -0.713 8.612 -7.394 1.00 91.38 110 GLY A C 1
ATOM 852 O O . GLY A 1 110 ? -1.673 8.820 -8.134 1.00 91.38 110 GLY A O 1
ATOM 853 N N . MET A 1 111 ? -0.204 9.566 -6.611 1.00 93.19 111 MET A N 1
ATOM 854 C CA . MET A 1 111 ? -0.760 10.921 -6.547 1.00 93.19 111 MET A CA 1
ATOM 855 C C . MET A 1 111 ? -0.684 11.641 -7.902 1.00 93.19 111 MET A C 1
ATOM 857 O O . MET A 1 111 ? -1.662 12.254 -8.334 1.00 93.19 111 MET A O 1
ATOM 861 N N . LEU A 1 112 ? 0.449 11.544 -8.601 1.00 94.44 112 LEU A N 1
ATOM 862 C CA . LEU A 1 112 ? 0.629 12.151 -9.919 1.00 94.44 112 LEU A CA 1
ATOM 863 C C . LEU A 1 112 ? -0.321 11.541 -10.959 1.00 94.44 112 LEU A C 1
ATOM 865 O O . LEU A 1 112 ? -0.928 12.277 -11.738 1.00 94.44 112 LEU A O 1
ATOM 869 N N . LEU A 1 113 ? -0.504 10.219 -10.941 1.00 92.69 113 LEU A N 1
ATOM 870 C CA . LEU A 1 113 ? -1.459 9.527 -11.807 1.00 92.69 113 LEU A CA 1
ATOM 871 C C . LEU A 1 113 ? -2.900 9.962 -11.523 1.00 92.69 113 LEU A C 1
ATOM 873 O O . LEU A 1 113 ? -3.640 10.205 -12.471 1.00 92.69 113 LEU A O 1
ATOM 877 N N . VAL A 1 114 ? -3.296 10.144 -10.259 1.00 93.19 114 VAL A N 1
ATOM 878 C CA . VAL A 1 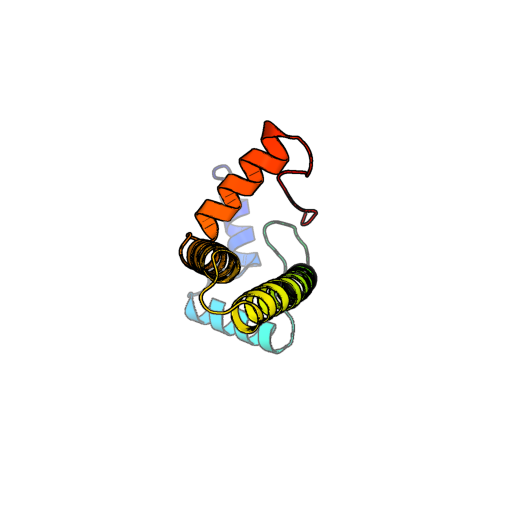114 ? -4.626 10.684 -9.919 1.00 93.19 114 VAL A CA 1
ATOM 879 C C . VAL A 1 114 ? -4.808 12.092 -10.494 1.00 93.19 114 VAL A C 1
ATOM 881 O O . VAL A 1 114 ? -5.827 12.367 -11.128 1.00 93.19 114 VAL A O 1
ATOM 884 N N . ILE A 1 115 ? -3.817 12.976 -10.350 1.00 93.81 115 ILE A N 1
ATOM 885 C CA . ILE A 1 115 ? -3.883 14.344 -10.893 1.00 93.81 115 ILE A CA 1
ATOM 886 C C . ILE A 1 115 ? -4.015 14.323 -12.419 1.00 93.81 115 ILE A C 1
ATOM 888 O O . ILE A 1 115 ? -4.854 15.027 -12.981 1.00 93.81 115 ILE A O 1
ATOM 892 N N . LEU A 1 116 ? -3.206 13.522 -13.109 1.00 95.44 116 LEU A N 1
ATOM 893 C CA . LEU A 1 116 ? -3.244 13.468 -14.567 1.00 95.44 116 LEU A CA 1
ATOM 894 C C . LEU A 1 116 ? -4.523 12.792 -15.065 1.00 95.44 116 LEU A C 1
ATOM 896 O O . LEU A 1 116 ? -5.291 13.401 -15.807 1.00 95.44 116 LEU A O 1
ATOM 900 N N . CYS A 1 117 ? -4.779 11.555 -14.647 1.00 94.62 117 CYS A N 1
ATOM 901 C CA . CYS A 1 117 ? -5.873 10.748 -15.173 1.00 94.62 117 CYS A CA 1
ATOM 902 C C . CYS A 1 117 ? -7.245 11.245 -14.720 1.00 94.62 117 CYS A C 1
ATOM 904 O O . CYS A 1 117 ? -8.179 11.187 -15.513 1.00 94.62 117 CYS A O 1
ATOM 906 N N . SER A 1 118 ? -7.387 11.735 -13.486 1.00 93.31 118 SER A N 1
ATOM 907 C CA . SER A 1 118 ? -8.687 12.166 -12.968 1.00 93.31 118 SER A CA 1
ATOM 908 C C . SER A 1 118 ? -8.932 13.658 -13.136 1.00 93.31 118 SER A C 1
ATOM 910 O O . SER A 1 118 ? -9.971 14.051 -13.656 1.00 93.31 118 SER A O 1
ATOM 912 N N . VAL A 1 119 ? -7.974 14.503 -12.748 1.00 92.44 119 VAL A N 1
ATOM 913 C CA . VAL A 1 119 ? -8.202 15.957 -12.715 1.00 92.44 119 VAL A CA 1
ATOM 914 C C . VAL A 1 119 ? -7.952 16.600 -14.076 1.00 92.44 119 VAL A C 1
ATOM 916 O O . VAL A 1 119 ? -8.782 17.371 -14.548 1.00 92.44 119 VAL A O 1
ATOM 919 N N . LYS A 1 120 ? -6.821 16.299 -14.726 1.00 94.19 120 LYS A N 1
ATOM 920 C CA . LYS A 1 120 ? -6.491 16.906 -16.025 1.00 94.19 120 LYS A CA 1
ATOM 921 C C . LYS A 1 120 ? -7.248 16.281 -17.188 1.00 94.19 120 LYS A C 1
ATOM 923 O O . LYS A 1 120 ? -7.745 17.014 -18.036 1.00 94.19 120 LYS A O 1
ATOM 928 N N . PHE A 1 121 ? -7.277 14.953 -17.258 1.00 94.69 121 PHE A N 1
ATOM 929 C CA . PHE A 1 121 ? -7.817 14.237 -18.415 1.00 94.69 121 PHE A CA 1
ATOM 930 C C . PHE A 1 121 ? -9.228 13.678 -18.202 1.00 94.69 121 PHE A C 1
ATOM 932 O O . PHE A 1 121 ? -9.828 13.230 -19.173 1.00 94.69 121 PHE A O 1
ATOM 939 N N . ALA A 1 122 ? -9.758 13.699 -16.971 1.00 91.12 122 ALA A N 1
ATOM 940 C CA . ALA A 1 122 ? -11.095 13.192 -16.632 1.00 91.12 122 ALA A CA 1
ATOM 941 C C . ALA A 1 122 ? -11.386 11.763 -17.146 1.00 91.12 122 ALA A C 1
ATOM 943 O O . ALA A 1 122 ? -12.527 11.414 -17.440 1.00 91.12 122 ALA A O 1
ATOM 944 N N . LEU A 1 123 ? -10.350 10.925 -17.248 1.00 91.00 123 LEU A N 1
ATOM 945 C CA . LEU A 1 123 ? -10.440 9.546 -17.734 1.00 91.00 123 LEU A CA 1
ATOM 946 C C . LEU A 1 123 ? -11.058 8.615 -16.690 1.00 91.00 123 LEU A C 1
ATOM 948 O O . LEU A 1 123 ? -11.740 7.655 -17.038 1.00 91.00 123 LEU A O 1
ATOM 952 N N . LEU A 1 124 ? -10.767 8.867 -15.412 1.00 89.94 124 LEU A N 1
ATOM 953 C CA . LEU A 1 124 ? -11.146 8.014 -14.288 1.00 89.94 124 LEU A CA 1
ATOM 954 C C . LEU A 1 124 ? -11.581 8.872 -13.088 1.00 89.94 124 LEU A C 1
ATOM 956 O O . LEU A 1 124 ? -11.060 9.976 -12.910 1.00 89.94 124 LEU A O 1
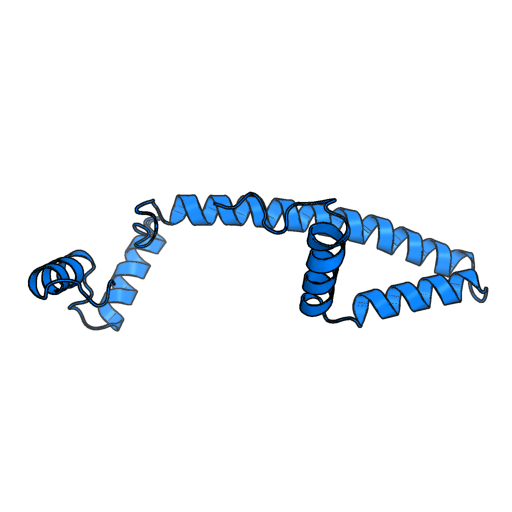ATOM 960 N N . PRO A 1 125 ? -12.498 8.391 -12.233 1.00 86.31 125 PRO A N 1
ATOM 961 C CA . PRO A 1 125 ? -12.830 9.071 -10.983 1.00 86.31 125 PRO A CA 1
ATOM 962 C C . PRO A 1 125 ? -11.637 9.073 -10.012 1.00 86.31 125 PRO A C 1
ATOM 964 O O . PRO A 1 125 ? -10.846 8.131 -9.983 1.00 86.31 125 PRO A O 1
ATOM 967 N N . ALA A 1 126 ? -11.511 10.133 -9.206 1.00 83.75 126 ALA A N 1
ATOM 968 C CA . ALA A 1 126 ? -10.395 10.303 -8.266 1.00 83.75 126 ALA A CA 1
ATOM 969 C C . ALA A 1 126 ? -10.487 9.360 -7.058 1.00 83.75 126 ALA A C 1
ATOM 971 O O . ALA A 1 126 ? -9.480 9.055 -6.422 1.00 83.75 126 ALA A O 1
ATOM 972 N N . THR A 1 127 ? -11.698 8.904 -6.740 1.00 80.19 127 THR A N 1
ATOM 973 C CA . THR A 1 127 ? -11.987 7.971 -5.654 1.00 80.19 127 THR A CA 1
ATOM 974 C C . THR A 1 127 ? -12.617 6.696 -6.208 1.00 80.19 127 THR A C 1
ATOM 976 O O . THR A 1 127 ? -13.382 6.717 -7.174 1.00 80.19 127 THR A O 1
ATOM 979 N N . GLY A 1 128 ? -12.251 5.558 -5.614 1.00 71.19 128 GLY A N 1
ATOM 980 C CA . GLY A 1 128 ? -12.804 4.252 -5.969 1.00 71.19 128 GLY A CA 1
ATOM 981 C C . GLY A 1 128 ? -14.182 3.995 -5.346 1.00 71.19 128 GLY A C 1
ATOM 982 O O . GLY A 1 128 ? -14.659 4.758 -4.515 1.00 71.19 128 GLY A O 1
ATOM 983 N N . GLY A 1 129 ? -14.805 2.869 -5.710 1.00 64.38 129 GLY A N 1
ATOM 984 C CA . GLY A 1 129 ? -16.139 2.457 -5.240 1.00 64.38 129 GLY A CA 1
ATOM 985 C C . GLY A 1 129 ? -16.222 1.909 -3.805 1.00 64.38 129 GLY A C 1
ATOM 986 O O . GLY A 1 129 ? -17.220 1.271 -3.467 1.00 64.38 129 GLY A O 1
ATOM 987 N N . GLY A 1 130 ? -15.196 2.111 -2.973 1.00 57.62 130 GLY A N 1
ATOM 988 C CA . GLY A 1 130 ? -15.277 1.828 -1.538 1.00 57.62 130 GLY A CA 1
ATOM 989 C C . GLY A 1 130 ? -16.093 2.929 -0.868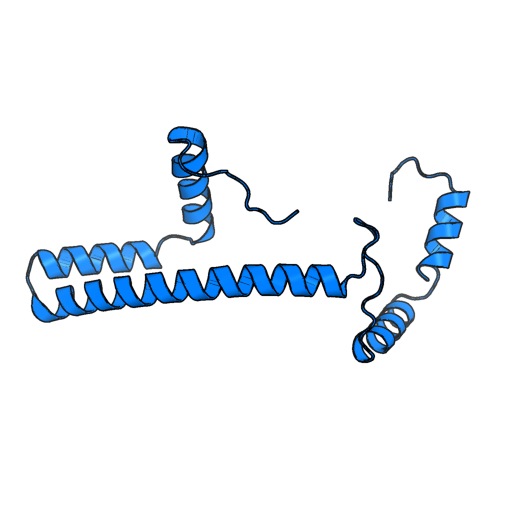 1.00 57.62 130 GLY A C 1
ATOM 990 O O . GLY A 1 130 ? -15.670 4.081 -0.886 1.00 57.62 130 GLY A O 1
ATOM 991 N N . ARG A 1 131 ? -17.285 2.588 -0.370 1.00 52.75 131 ARG A N 1
ATOM 992 C CA . ARG A 1 131 ? -18.119 3.503 0.423 1.00 52.75 131 ARG A CA 1
ATOM 993 C C . ARG A 1 131 ? -17.604 3.577 1.849 1.00 52.75 131 ARG A C 1
ATOM 995 O O . ARG A 1 131 ? -17.199 2.505 2.347 1.00 52.75 131 ARG A O 1
#

Organism: Klebsiella pneumoniae (NCBI:txid573)

InterPro domains:
  IPR000515 ABC transporter type 1, transmembrane domain MetI-like [PS50928] (57-131)
  IPR000515 ABC transporter type 1, transmembrane domain MetI-like [cd06261] (59-121)
  IPR035906 MetI-like superfamily [G3DSA:1.10.3720.10] (48-130)
  IPR035906 MetI-like superfamily [SSF161098] (53-120)

Radius of gyration: 24.36 Å; chains: 1; bounding box: 49×35×61 Å

pLDDT: mean 89.43, std 8.2, range [52.75, 98.25]

Secondary structure (DSSP, 8-state):
--TT--HHHHHHHHHHHTTTS-HHHHHHHHHHHHHTT---B-TTTSSBHHHHHHHHHHHHHHHHHHHHHHHHHHHHHHHHHHHHTTTSHHHHHHHHHHHHHHHS-HHHHHHHHHIIIIIIS-SS-SS-S--

Foldseek 3Di:
DPPPDDPVNVVVVCVVLVVVDDPVVSVVVCVVCVVVVQNDADPVPRHGVNVLVVVVVVVVVVVVVVVCVVCVVLVVVLVVQLVVQPPDPSVVVSVVVVCVVVVDDPVVVLVVCLCVCCVVVNPDPSDDPND